Protein AF-A0A9W6TWV2-F1 (afdb_monomer_lite)

Structure (mmCIF, N/CA/C/O backbone):
data_AF-A0A9W6TWV2-F1
#
_entry.id   AF-A0A9W6TWV2-F1
#
loop_
_atom_site.group_PDB
_atom_site.id
_atom_site.type_symbol
_atom_site.label_atom_id
_atom_site.label_alt_id
_atom_site.label_comp_id
_atom_site.label_asym_id
_atom_site.label_entity_id
_atom_site.label_seq_id
_atom_site.pdbx_PDB_ins_code
_atom_site.Cartn_x
_atom_site.Cartn_y
_atom_site.Cartn_z
_atom_site.occupancy
_atom_site.B_iso_or_equiv
_atom_site.auth_seq_id
_atom_site.auth_comp_id
_atom_site.auth_asym_id
_atom_site.auth_atom_id
_atom_site.pdbx_PDB_model_num
ATOM 1 N N . MET A 1 1 ? 22.776 -13.603 -24.612 1.00 57.47 1 MET A N 1
ATOM 2 C CA . MET A 1 1 ? 21.854 -12.515 -24.219 1.00 57.47 1 MET A CA 1
ATOM 3 C C . MET A 1 1 ? 21.877 -12.420 -22.707 1.00 57.47 1 MET A C 1
ATOM 5 O O . MET A 1 1 ? 21.793 -13.456 -22.062 1.00 57.47 1 MET A O 1
ATOM 9 N N . ASP A 1 2 ? 22.076 -11.224 -22.159 1.00 77.44 2 ASP A N 1
ATOM 10 C CA . ASP A 1 2 ? 22.172 -11.009 -20.713 1.00 77.44 2 ASP A CA 1
ATOM 11 C C . ASP A 1 2 ? 20.774 -11.064 -20.074 1.00 77.44 2 ASP A C 1
ATOM 13 O O . ASP A 1 2 ? 19.921 -10.222 -20.358 1.00 77.44 2 ASP A O 1
ATOM 17 N N . LEU A 1 3 ? 20.541 -12.069 -19.223 1.00 72.69 3 LEU A N 1
ATOM 18 C CA . LEU A 1 3 ? 19.265 -12.299 -18.534 1.00 72.69 3 LEU A CA 1
ATOM 19 C C . LEU A 1 3 ? 18.828 -11.084 -17.693 1.00 72.69 3 LEU A C 1
ATOM 21 O O . LEU A 1 3 ? 17.637 -10.847 -17.508 1.00 72.69 3 LEU A O 1
ATOM 25 N N . ARG A 1 4 ? 19.780 -10.279 -17.201 1.00 73.25 4 ARG A N 1
ATOM 26 C CA . ARG A 1 4 ? 19.482 -9.070 -16.413 1.00 73.25 4 ARG A CA 1
ATOM 27 C C . ARG A 1 4 ? 18.930 -7.940 -17.280 1.00 73.25 4 ARG A C 1
ATOM 29 O O . ARG A 1 4 ? 18.069 -7.176 -16.841 1.00 73.25 4 ARG A O 1
ATOM 36 N N . LEU A 1 5 ? 19.387 -7.851 -18.527 1.00 75.19 5 LEU A N 1
ATOM 37 C CA . LEU A 1 5 ? 18.917 -6.850 -19.482 1.00 75.19 5 LEU A CA 1
ATOM 38 C C . LEU A 1 5 ? 17.483 -7.152 -19.941 1.00 75.19 5 LEU A C 1
ATOM 40 O O . LEU A 1 5 ? 16.673 -6.242 -20.103 1.00 75.19 5 LEU A O 1
ATOM 44 N N . THR A 1 6 ? 17.137 -8.433 -20.089 1.00 81.19 6 THR A N 1
ATOM 45 C CA . THR A 1 6 ? 15.768 -8.839 -20.434 1.00 81.19 6 THR A CA 1
ATOM 46 C C . THR A 1 6 ? 14.786 -8.571 -19.295 1.00 81.19 6 THR A C 1
ATOM 48 O O . THR A 1 6 ? 13.711 -8.031 -19.550 1.00 81.19 6 THR A O 1
ATOM 51 N N . SER A 1 7 ? 15.167 -8.844 -18.040 1.00 84.31 7 SER A N 1
ATOM 52 C CA . SER A 1 7 ? 14.299 -8.596 -16.877 1.00 84.31 7 SER A CA 1
ATOM 53 C C . SER A 1 7 ? 14.009 -7.108 -16.665 1.00 84.31 7 SER A C 1
ATOM 55 O O . SER A 1 7 ? 12.873 -6.730 -16.381 1.00 84.31 7 SER A O 1
ATOM 57 N N . THR A 1 8 ? 15.008 -6.239 -16.856 1.00 87.69 8 THR A N 1
ATOM 58 C CA . THR A 1 8 ? 14.813 -4.784 -16.728 1.00 87.69 8 THR A CA 1
ATOM 59 C C . THR A 1 8 ? 13.920 -4.228 -17.837 1.00 87.69 8 THR A C 1
ATOM 61 O O . THR A 1 8 ? 13.032 -3.422 -17.557 1.00 87.69 8 THR A O 1
ATOM 64 N N . LEU A 1 9 ? 14.069 -4.699 -19.079 1.00 92.75 9 LEU A N 1
ATOM 65 C CA . LEU A 1 9 ? 13.193 -4.296 -20.182 1.00 92.75 9 LEU A CA 1
ATOM 66 C C . LEU A 1 9 ? 11.741 -4.749 -19.964 1.00 92.75 9 LEU A C 1
ATOM 68 O O . LEU A 1 9 ? 10.810 -3.982 -20.216 1.00 92.75 9 LEU A O 1
ATOM 72 N N . GLN A 1 10 ? 11.538 -5.965 -19.449 1.00 94.62 10 GLN A N 1
ATOM 73 C CA . GLN A 1 10 ? 10.208 -6.459 -19.089 1.00 94.62 10 GLN A CA 1
ATOM 74 C C . GLN A 1 10 ? 9.576 -5.617 -17.972 1.00 94.62 10 GLN A C 1
ATOM 76 O O . GLN A 1 10 ? 8.407 -5.249 -18.084 1.00 94.62 10 GLN A O 1
ATOM 81 N N . ALA A 1 11 ? 10.342 -5.226 -16.948 1.00 96.50 11 ALA A N 1
ATOM 82 C CA . ALA A 1 11 ? 9.845 -4.343 -15.892 1.00 96.50 11 ALA A CA 1
ATOM 83 C C . ALA A 1 11 ? 9.371 -2.986 -16.445 1.00 96.50 11 ALA A C 1
ATOM 85 O O . ALA A 1 11 ? 8.309 -2.487 -16.064 1.00 96.50 11 ALA A O 1
ATOM 86 N N . VAL A 1 12 ? 10.118 -2.406 -17.393 1.00 96.88 12 VAL A N 1
ATOM 87 C CA . VAL A 1 12 ? 9.727 -1.167 -18.087 1.00 96.88 12 VAL A CA 1
ATOM 88 C C . VAL A 1 12 ? 8.439 -1.362 -18.889 1.00 96.88 12 VAL A C 1
ATOM 90 O O . VAL A 1 12 ? 7.547 -0.514 -18.815 1.00 96.88 12 VAL A O 1
ATOM 93 N N . TYR A 1 13 ? 8.313 -2.474 -19.619 1.00 97.50 13 TYR A N 1
ATOM 94 C CA . TYR A 1 13 ? 7.101 -2.810 -20.368 1.00 97.50 13 TYR A CA 1
ATOM 95 C C . TYR A 1 13 ? 5.869 -2.879 -19.455 1.00 97.50 13 TYR A C 1
ATOM 97 O O . TYR A 1 13 ? 4.901 -2.151 -19.687 1.00 97.50 13 TYR A O 1
ATOM 105 N N . PHE A 1 14 ? 5.928 -3.682 -18.389 1.00 98.44 14 PHE A N 1
ATOM 106 C CA . PHE A 1 14 ? 4.821 -3.824 -17.442 1.00 98.44 14 PHE A CA 1
ATOM 107 C C . PHE A 1 14 ? 4.468 -2.489 -16.783 1.00 98.44 14 PHE A C 1
ATOM 109 O O . PHE A 1 14 ? 3.303 -2.110 -16.735 1.00 98.44 14 PHE A O 1
ATOM 116 N N . SER A 1 15 ? 5.465 -1.702 -16.369 1.00 98.25 15 SER A N 1
ATOM 117 C CA . SER A 1 15 ? 5.211 -0.394 -15.760 1.00 98.25 15 SER A CA 1
ATOM 118 C C . SER A 1 15 ? 4.555 0.599 -16.727 1.00 98.25 15 SER A C 1
ATOM 120 O O . SER A 1 15 ? 3.710 1.397 -16.319 1.00 98.25 15 SER A O 1
ATOM 122 N N . ASN A 1 16 ? 4.921 0.577 -18.011 1.00 98.38 16 ASN A N 1
ATOM 123 C CA . ASN A 1 16 ? 4.285 1.431 -19.016 1.00 98.38 16 ASN A CA 1
ATOM 124 C C . ASN A 1 16 ? 2.849 0.988 -19.310 1.00 98.38 16 ASN A C 1
ATOM 126 O O . ASN A 1 16 ? 1.970 1.842 -19.421 1.00 98.38 16 ASN A O 1
ATOM 130 N N . ARG A 1 17 ? 2.594 -0.324 -19.375 1.00 98.56 17 ARG A N 1
ATOM 131 C CA . ARG A 1 17 ? 1.237 -0.859 -19.526 1.00 98.56 17 ARG A CA 1
ATOM 132 C C . ARG A 1 17 ? 0.358 -0.503 -18.323 1.00 98.56 17 ARG A C 1
ATOM 134 O O . ARG A 1 17 ? -0.741 0.007 -18.531 1.00 98.56 17 ARG A O 1
ATOM 141 N N . ALA A 1 18 ? 0.882 -0.611 -17.101 1.00 98.62 18 ALA A N 1
ATOM 142 C CA . ALA A 1 18 ? 0.212 -0.152 -15.884 1.00 98.62 18 ALA A CA 1
ATOM 143 C C . ALA A 1 18 ? -0.191 1.330 -15.948 1.00 98.62 18 ALA A C 1
ATOM 145 O O . ALA A 1 18 ? -1.321 1.694 -15.632 1.00 98.62 18 ALA A O 1
ATOM 146 N N . ALA A 1 19 ? 0.699 2.198 -16.442 1.00 98.56 19 ALA A N 1
ATOM 147 C CA . ALA A 1 19 ? 0.384 3.616 -16.618 1.00 98.56 19 ALA A CA 1
ATOM 148 C C . ALA A 1 19 ? -0.802 3.839 -17.573 1.00 98.56 19 ALA A C 1
ATOM 150 O O . ALA A 1 19 ? -1.649 4.698 -17.325 1.00 98.56 19 ALA A O 1
ATOM 151 N N . CYS A 1 20 ? -0.885 3.065 -18.658 1.00 98.56 20 CYS A N 1
ATOM 152 C CA . CYS A 1 20 ? -2.031 3.097 -19.565 1.00 98.56 20 CYS A CA 1
ATOM 153 C C . CYS A 1 20 ? -3.306 2.585 -18.881 1.00 98.56 20 CYS A C 1
ATOM 155 O O . CYS A 1 20 ? -4.352 3.216 -19.012 1.00 98.56 20 CYS A O 1
ATOM 157 N N . LEU A 1 21 ? -3.221 1.491 -18.121 1.00 98.69 21 LEU A N 1
ATOM 158 C CA . LEU A 1 21 ? -4.350 0.913 -17.385 1.00 98.69 21 LEU A CA 1
ATOM 159 C C . LEU A 1 21 ? -4.925 1.891 -16.349 1.00 98.69 21 LEU A C 1
ATOM 161 O O . LEU A 1 21 ? -6.143 2.065 -16.304 1.00 98.69 21 LEU A O 1
ATOM 165 N N . LEU A 1 22 ? -4.075 2.622 -15.616 1.00 97.88 22 LEU A N 1
ATOM 166 C CA . LEU A 1 22 ? -4.507 3.695 -14.709 1.00 97.88 22 LEU A CA 1
ATOM 167 C C . LEU A 1 22 ? -5.310 4.779 -15.420 1.00 97.88 22 LEU A C 1
ATOM 169 O O . LEU A 1 22 ? -6.329 5.235 -14.902 1.00 97.88 22 LEU A O 1
ATOM 173 N N . ARG A 1 23 ? -4.868 5.192 -16.614 1.00 97.62 23 ARG A N 1
ATOM 174 C CA . ARG A 1 23 ? -5.584 6.196 -17.416 1.00 97.62 23 ARG A CA 1
ATOM 175 C C . ARG A 1 23 ? -6.912 5.679 -17.964 1.00 97.62 23 ARG A C 1
ATOM 177 O O . ARG A 1 23 ? -7.802 6.484 -18.211 1.00 97.62 23 ARG A O 1
ATOM 184 N N . LEU A 1 24 ? -7.040 4.366 -18.143 1.00 98.19 24 LEU A N 1
ATOM 185 C CA . LEU A 1 24 ? -8.270 3.697 -18.569 1.00 98.19 24 LEU A CA 1
ATOM 186 C C . LEU A 1 24 ? -9.206 3.349 -17.397 1.00 98.19 24 LEU A C 1
ATOM 188 O O . LEU A 1 24 ? -10.262 2.772 -17.630 1.00 98.19 24 LEU A O 1
ATOM 192 N N . GLY A 1 25 ? -8.828 3.654 -16.149 1.00 97.38 25 GLY A N 1
ATOM 193 C CA . GLY A 1 25 ? -9.604 3.292 -14.956 1.00 97.38 25 GLY A CA 1
ATOM 194 C C . GLY A 1 25 ? -9.547 1.804 -14.589 1.00 97.38 25 GLY A C 1
ATOM 195 O O . GLY A 1 25 ? -10.263 1.364 -13.695 1.00 97.38 25 GLY A O 1
ATOM 196 N N . ARG A 1 26 ? -8.683 1.020 -15.245 1.00 98.50 26 ARG A N 1
ATOM 197 C CA . ARG A 1 26 ? -8.467 -0.412 -14.977 1.00 98.50 26 ARG A CA 1
ATOM 198 C C . ARG A 1 26 ? -7.454 -0.573 -13.843 1.00 98.50 26 ARG A C 1
ATOM 200 O O . ARG A 1 26 ? -6.331 -1.032 -14.043 1.00 98.50 26 ARG A O 1
ATOM 207 N N . THR A 1 27 ? -7.831 -0.089 -12.663 1.00 98.38 27 THR A N 1
ATOM 208 C CA . THR A 1 27 ? -6.912 0.117 -11.536 1.00 98.38 27 THR A CA 1
ATOM 209 C C . THR A 1 27 ? -6.352 -1.189 -10.970 1.00 98.38 27 THR A C 1
ATOM 211 O O . THR A 1 27 ? -5.156 -1.252 -10.703 1.00 98.38 27 THR A O 1
ATOM 214 N N . GLU A 1 28 ? -7.167 -2.238 -10.834 1.00 98.56 28 GLU A N 1
ATOM 215 C CA . GLU A 1 28 ? -6.711 -3.547 -10.332 1.00 98.56 28 GLU A CA 1
ATOM 216 C C . GLU A 1 28 ? -5.638 -4.157 -11.240 1.00 98.56 28 GLU A C 1
ATOM 218 O O . GLU A 1 28 ? -4.547 -4.485 -10.785 1.00 98.56 28 GLU A O 1
ATOM 223 N N . GLU A 1 29 ? -5.877 -4.173 -12.551 1.00 98.62 29 GLU A N 1
ATOM 224 C CA . GLU A 1 29 ? -4.900 -4.678 -13.522 1.00 98.62 29 GLU A CA 1
ATOM 225 C C . GLU A 1 29 ? -3.611 -3.843 -13.544 1.00 98.62 29 GLU A C 1
ATOM 227 O O . GLU A 1 29 ? -2.524 -4.361 -13.802 1.00 98.62 29 GLU A O 1
ATOM 232 N N . SER A 1 30 ? -3.700 -2.542 -13.245 1.00 98.69 30 SER A N 1
ATOM 233 C CA . SER A 1 30 ? -2.503 -1.718 -13.065 1.00 98.69 30 SER A CA 1
ATOM 234 C C . SER A 1 30 ? -1.677 -2.154 -11.854 1.00 98.69 30 SER A C 1
ATOM 236 O O . SER A 1 30 ? -0.447 -2.070 -11.908 1.00 98.69 30 SER A O 1
ATOM 238 N N . VAL A 1 31 ? -2.314 -2.572 -10.755 1.00 98.81 31 VAL A N 1
ATOM 239 C CA . VAL A 1 31 ? -1.601 -3.098 -9.580 1.00 98.81 31 VAL A CA 1
ATOM 240 C C . VAL A 1 31 ? -0.883 -4.391 -9.945 1.00 98.81 31 VAL A C 1
ATOM 242 O O . VAL A 1 31 ? 0.290 -4.544 -9.592 1.00 98.81 31 VAL A O 1
ATOM 245 N N . ASP A 1 32 ? -1.537 -5.277 -10.695 1.00 98.69 32 ASP A N 1
ATOM 246 C CA . ASP A 1 32 ? -0.943 -6.536 -11.150 1.00 98.69 32 ASP A CA 1
ATOM 247 C C . ASP A 1 32 ? 0.295 -6.282 -12.017 1.00 98.69 32 ASP A C 1
ATOM 249 O O . ASP A 1 32 ? 1.373 -6.815 -11.745 1.00 98.69 32 ASP A O 1
ATOM 253 N N . ASP A 1 33 ? 0.186 -5.392 -13.005 1.00 98.62 33 ASP A N 1
ATOM 254 C CA . ASP A 1 33 ? 1.307 -5.029 -13.873 1.00 98.62 33 ASP A CA 1
ATOM 255 C C . ASP A 1 33 ? 2.446 -4.351 -13.112 1.00 98.62 33 ASP A C 1
ATOM 257 O O . ASP A 1 33 ? 3.620 -4.669 -13.323 1.00 98.62 33 ASP A O 1
ATOM 261 N N . CYS A 1 34 ? 2.138 -3.429 -12.198 1.00 98.69 34 CYS A N 1
ATOM 262 C CA . CYS A 1 34 ? 3.186 -2.839 -11.376 1.00 98.69 34 CYS A CA 1
ATOM 263 C C . CYS A 1 34 ? 3.843 -3.885 -10.474 1.00 98.69 34 CYS A C 1
ATOM 265 O O . CYS A 1 34 ? 5.053 -3.829 -10.275 1.00 98.69 34 CYS A O 1
ATOM 267 N N . THR A 1 35 ? 3.087 -4.859 -9.970 1.00 98.69 35 THR A N 1
ATOM 268 C CA . THR A 1 35 ? 3.630 -5.951 -9.157 1.00 98.69 35 THR A CA 1
ATOM 269 C C . THR A 1 35 ? 4.582 -6.815 -9.970 1.00 98.69 35 THR A C 1
ATOM 271 O O . THR A 1 35 ? 5.696 -7.050 -9.512 1.00 98.69 35 THR A O 1
ATOM 274 N N . GLN A 1 36 ? 4.230 -7.175 -11.208 1.00 98.12 36 GLN A N 1
ATOM 275 C CA . GLN A 1 36 ? 5.152 -7.863 -12.121 1.00 98.12 36 GLN A CA 1
ATOM 276 C C . GLN A 1 36 ? 6.427 -7.042 -12.364 1.00 98.12 36 GLN A C 1
ATOM 278 O O . GLN A 1 36 ? 7.539 -7.570 -12.293 1.00 98.12 36 GLN A O 1
ATOM 283 N N . ALA A 1 37 ? 6.293 -5.731 -12.590 1.00 98.06 37 ALA A N 1
ATOM 284 C CA . ALA A 1 37 ? 7.440 -4.847 -12.777 1.00 98.06 37 ALA A CA 1
ATOM 285 C C . ALA A 1 37 ? 8.353 -4.781 -11.538 1.00 98.06 37 ALA A C 1
ATOM 287 O O . ALA A 1 37 ? 9.575 -4.807 -11.682 1.00 98.06 37 ALA A O 1
ATOM 288 N N . VAL A 1 38 ? 7.776 -4.728 -10.334 1.00 97.62 38 VAL A N 1
ATOM 289 C CA . VAL A 1 38 ? 8.513 -4.709 -9.060 1.00 97.62 38 VAL A CA 1
ATOM 290 C C . VAL A 1 38 ? 9.164 -6.065 -8.773 1.00 97.62 38 VAL A C 1
ATOM 292 O O . VAL A 1 38 ? 10.300 -6.098 -8.314 1.00 97.62 38 VAL A O 1
ATOM 295 N N . THR A 1 39 ? 8.518 -7.188 -9.096 1.00 97.06 39 THR A N 1
ATOM 296 C CA . THR A 1 39 ? 9.128 -8.525 -8.975 1.00 97.06 39 THR A CA 1
ATOM 297 C C . THR A 1 39 ? 10.361 -8.664 -9.868 1.00 97.06 39 THR A C 1
ATOM 299 O O . THR A 1 39 ? 11.368 -9.232 -9.449 1.00 97.06 39 THR A O 1
ATOM 302 N N . LEU A 1 40 ? 10.306 -8.120 -11.086 1.00 96.31 40 LEU A N 1
ATOM 303 C CA . LEU A 1 40 ? 11.427 -8.138 -12.028 1.00 96.31 40 LEU A CA 1
ATOM 304 C C . LEU A 1 40 ? 12.532 -7.139 -11.660 1.00 96.31 40 LEU A C 1
ATOM 306 O O . LEU A 1 40 ? 13.709 -7.405 -11.898 1.00 96.31 40 LEU A O 1
ATOM 310 N N . SER A 1 41 ? 12.159 -5.985 -11.102 1.00 95.69 41 SER A N 1
ATOM 311 C CA . SER A 1 41 ? 13.082 -4.931 -10.687 1.00 95.69 41 SER A CA 1
ATOM 312 C C . SER A 1 41 ? 12.577 -4.234 -9.415 1.00 95.69 41 SER A C 1
ATOM 314 O O . SER A 1 41 ? 11.901 -3.204 -9.509 1.00 95.69 41 SER A O 1
ATOM 316 N N . PRO A 1 42 ? 12.956 -4.726 -8.219 1.00 95.75 42 PRO A N 1
ATOM 317 C CA . PRO A 1 42 ? 12.443 -4.219 -6.940 1.00 95.75 42 PRO A CA 1
ATOM 318 C C . PRO A 1 42 ? 12.745 -2.744 -6.673 1.00 95.75 42 PRO A C 1
ATOM 320 O O . PRO A 1 42 ? 12.022 -2.080 -5.940 1.00 95.75 42 PRO A O 1
ATOM 323 N N . THR A 1 43 ? 13.802 -2.212 -7.288 1.00 96.00 43 THR A N 1
ATOM 324 C CA . THR A 1 43 ? 14.218 -0.812 -7.155 1.00 96.00 43 THR A CA 1
ATOM 325 C C . THR A 1 43 ? 13.633 0.099 -8.236 1.00 96.00 43 THR A C 1
ATOM 327 O O . THR A 1 43 ? 14.041 1.255 -8.369 1.00 96.00 43 THR A O 1
ATOM 330 N N . TYR A 1 44 ? 12.685 -0.389 -9.048 1.00 96.81 44 TYR A N 1
ATOM 331 C CA . TYR A 1 44 ? 12.130 0.407 -10.135 1.00 96.81 44 TYR A CA 1
ATOM 332 C C . TYR A 1 44 ? 11.109 1.431 -9.627 1.00 96.81 44 TYR A C 1
ATOM 334 O O . TYR A 1 44 ? 9.902 1.192 -9.601 1.00 96.81 44 TYR A O 1
ATOM 342 N N . VAL A 1 45 ? 11.614 2.618 -9.286 1.00 98.06 45 VAL A N 1
ATOM 343 C CA . VAL A 1 45 ? 10.857 3.723 -8.671 1.00 98.06 45 VAL A CA 1
ATOM 344 C C . VAL A 1 45 ? 9.547 4.040 -9.401 1.00 98.06 45 VAL A C 1
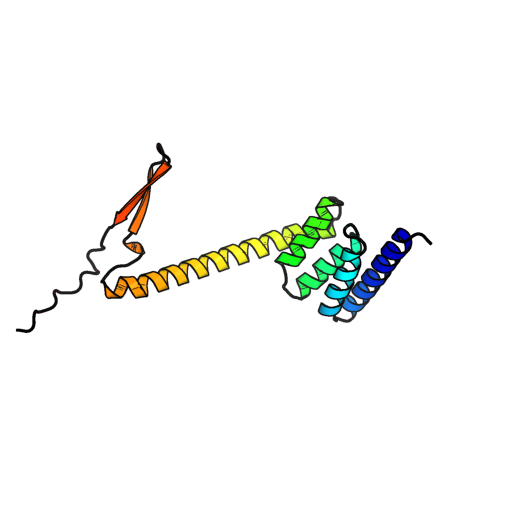ATOM 346 O O . VAL A 1 45 ? 8.520 4.239 -8.760 1.00 98.06 45 VAL A O 1
ATOM 349 N N . LYS A 1 46 ? 9.532 4.045 -10.743 1.00 97.94 46 LYS A N 1
ATOM 350 C CA . LYS A 1 46 ? 8.305 4.341 -11.510 1.00 97.94 46 LYS A CA 1
ATOM 351 C C . LYS A 1 46 ? 7.211 3.290 -11.312 1.00 97.94 46 LYS A C 1
ATOM 353 O O . LYS A 1 46 ? 6.042 3.655 -11.302 1.00 97.94 46 LYS A O 1
ATOM 358 N N . ALA A 1 47 ? 7.569 2.012 -11.182 1.00 98.31 47 ALA A N 1
ATOM 359 C CA . ALA A 1 47 ? 6.599 0.952 -10.925 1.00 98.31 47 ALA A CA 1
ATOM 360 C C . ALA A 1 47 ? 6.042 1.041 -9.502 1.00 98.31 47 ALA A C 1
ATOM 362 O O . ALA A 1 47 ? 4.829 0.973 -9.341 1.00 98.31 47 ALA A O 1
ATOM 363 N N . LEU A 1 48 ? 6.901 1.286 -8.506 1.00 98.75 48 LEU A N 1
ATOM 364 C CA . LEU A 1 48 ? 6.480 1.484 -7.114 1.00 98.75 48 LEU A CA 1
ATOM 365 C C . LEU A 1 48 ? 5.527 2.680 -6.971 1.00 98.75 48 LEU A C 1
ATOM 367 O O . LEU A 1 48 ? 4.448 2.536 -6.412 1.00 98.75 48 LEU A O 1
ATOM 371 N N . LEU A 1 49 ? 5.866 3.837 -7.553 1.00 98.62 49 LEU A N 1
ATOM 372 C CA . LEU A 1 49 ? 5.001 5.025 -7.514 1.00 98.62 49 LEU A CA 1
ATOM 373 C C . LEU A 1 49 ? 3.636 4.785 -8.170 1.00 98.62 49 LEU A C 1
ATOM 375 O O . LEU A 1 49 ? 2.612 5.208 -7.643 1.00 98.62 49 LEU A O 1
ATOM 379 N N . ARG A 1 50 ? 3.612 4.112 -9.327 1.00 98.50 50 ARG A N 1
ATOM 380 C CA . ARG A 1 50 ? 2.359 3.788 -10.027 1.00 98.50 50 ARG A CA 1
ATOM 381 C C . ARG A 1 50 ? 1.525 2.780 -9.246 1.00 98.50 50 ARG A C 1
ATOM 383 O O . ARG A 1 50 ? 0.304 2.906 -9.229 1.00 98.50 50 ARG A O 1
ATOM 390 N N . ARG A 1 51 ? 2.165 1.805 -8.592 1.00 98.75 51 ARG A N 1
ATOM 391 C CA . ARG A 1 51 ? 1.468 0.847 -7.733 1.00 98.75 51 ARG A CA 1
ATOM 392 C C . ARG A 1 51 ? 0.864 1.537 -6.521 1.00 98.75 51 ARG A C 1
ATOM 394 O O . ARG A 1 51 ? -0.311 1.316 -6.267 1.00 98.75 51 ARG A O 1
ATOM 401 N N . ALA A 1 52 ? 1.606 2.432 -5.868 1.00 98.69 52 ALA A N 1
ATOM 402 C CA . ALA A 1 52 ? 1.088 3.249 -4.778 1.00 98.69 52 ALA A CA 1
ATOM 403 C C . ALA A 1 52 ? -0.143 4.059 -5.221 1.00 98.69 52 ALA A C 1
ATOM 405 O O . ALA A 1 52 ? -1.194 3.952 -4.599 1.00 98.69 52 ALA A O 1
ATOM 406 N N . GLU A 1 53 ? -0.071 4.773 -6.353 1.00 98.44 53 GLU A N 1
ATOM 407 C CA . GLU A 1 53 ? -1.220 5.518 -6.899 1.00 98.44 53 GLU A CA 1
ATOM 408 C C . GLU A 1 53 ? -2.429 4.605 -7.184 1.00 98.44 53 GLU A C 1
ATOM 410 O O . GLU A 1 53 ? -3.577 4.966 -6.913 1.00 98.44 53 GLU A O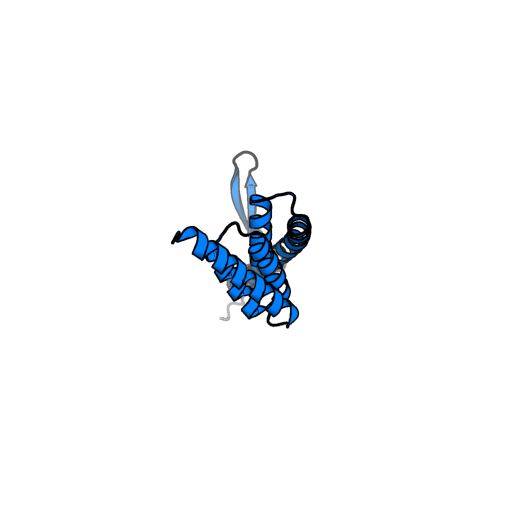 1
ATOM 415 N N . ALA A 1 54 ? -2.188 3.417 -7.740 1.00 98.62 54 ALA A N 1
ATOM 416 C CA . ALA A 1 54 ? -3.239 2.452 -8.038 1.00 98.62 54 ALA A CA 1
ATOM 417 C C . ALA A 1 54 ? -3.887 1.896 -6.759 1.00 98.62 54 ALA A C 1
ATOM 419 O O . ALA A 1 54 ? -5.110 1.836 -6.662 1.00 98.62 54 ALA A O 1
ATOM 420 N N . LEU A 1 55 ? -3.079 1.536 -5.762 1.00 98.75 55 LEU A N 1
ATOM 421 C CA . LEU A 1 55 ? -3.530 1.023 -4.469 1.00 98.75 55 LEU A CA 1
ATOM 422 C C . LEU A 1 55 ? -4.334 2.068 -3.694 1.00 98.75 55 LEU A C 1
ATOM 424 O O . LEU A 1 55 ? -5.362 1.739 -3.108 1.00 98.75 55 LEU A O 1
ATOM 428 N N . GLU A 1 56 ? -3.936 3.337 -3.767 1.00 98.00 56 GLU A N 1
ATOM 429 C CA . GLU A 1 56 ? -4.714 4.442 -3.214 1.00 98.00 56 GLU A CA 1
ATOM 430 C C . GLU A 1 56 ? -6.114 4.550 -3.820 1.00 98.00 56 GLU A C 1
ATOM 432 O O . GLU A 1 56 ? -7.091 4.721 -3.094 1.00 98.00 56 GLU A O 1
ATOM 437 N N . LYS A 1 57 ? -6.237 4.405 -5.146 1.00 97.94 57 LYS A N 1
ATOM 438 C CA . LYS A 1 57 ? -7.543 4.397 -5.830 1.00 97.94 57 LYS A CA 1
ATOM 439 C C . LYS A 1 57 ? -8.418 3.203 -5.433 1.00 97.94 57 LYS A C 1
ATOM 441 O O . LYS A 1 57 ? -9.629 3.270 -5.617 1.00 97.94 57 LYS A O 1
ATOM 446 N N . LEU A 1 58 ? -7.819 2.136 -4.903 1.00 98.19 58 LEU A N 1
ATOM 447 C CA . LEU A 1 58 ? -8.505 0.952 -4.374 1.00 98.19 58 LEU A CA 1
ATOM 448 C C . LEU A 1 58 ? -8.697 0.997 -2.847 1.00 98.19 58 LEU A C 1
ATOM 450 O O . LEU A 1 58 ? -9.109 -0.003 -2.268 1.00 98.19 58 LEU A O 1
ATOM 454 N N . ASP A 1 59 ? -8.379 2.120 -2.193 1.00 97.44 59 ASP A N 1
ATOM 455 C CA . ASP A 1 59 ? -8.407 2.297 -0.730 1.00 97.44 59 ASP A CA 1
ATOM 456 C C . ASP A 1 59 ? -7.506 1.316 0.056 1.00 97.44 59 ASP A C 1
ATOM 458 O O . ASP A 1 59 ? -7.664 1.126 1.262 1.00 97.44 59 ASP A O 1
ATOM 462 N N . LYS A 1 60 ? -6.502 0.725 -0.606 1.00 98.19 60 LYS A N 1
ATOM 463 C CA . LYS A 1 60 ? -5.479 -0.146 -0.002 1.00 98.19 60 LYS A CA 1
ATOM 464 C C . LYS A 1 60 ? -4.309 0.685 0.530 1.00 98.19 60 LYS A C 1
ATOM 466 O O . LYS A 1 60 ? -3.187 0.628 0.022 1.00 98.19 60 LYS A O 1
ATOM 471 N N . LEU A 1 61 ? -4.597 1.528 1.519 1.00 97.81 61 LEU A N 1
ATOM 472 C CA . LEU A 1 61 ? -3.697 2.602 1.948 1.00 97.81 61 LEU A CA 1
ATOM 473 C C . LEU A 1 61 ? -2.415 2.099 2.621 1.00 97.81 61 LEU A C 1
ATOM 475 O O . LEU A 1 61 ? -1.363 2.707 2.447 1.00 97.81 61 LEU A O 1
ATOM 479 N N . GLU A 1 62 ? -2.472 0.992 3.358 1.00 97.56 62 GLU A N 1
ATOM 480 C CA . GLU A 1 62 ? -1.308 0.395 4.018 1.00 97.56 62 GLU A CA 1
ATOM 481 C C . GLU A 1 62 ? -0.293 -0.137 2.998 1.00 97.56 62 GLU A C 1
ATOM 483 O O . GLU A 1 62 ? 0.910 0.092 3.133 1.00 97.56 62 GLU A O 1
ATOM 488 N N . GLU A 1 63 ? -0.778 -0.808 1.951 1.00 98.25 63 GLU A N 1
ATOM 489 C CA . GLU A 1 63 ? 0.060 -1.310 0.857 1.00 98.25 63 GLU A CA 1
ATOM 490 C C . GLU A 1 63 ? 0.663 -0.144 0.055 1.00 98.25 63 GLU A C 1
ATOM 492 O O . GLU A 1 63 ? 1.850 -0.159 -0.269 1.00 98.25 63 GLU A O 1
ATOM 497 N N . ALA A 1 64 ? -0.126 0.906 -0.210 1.00 98.62 64 ALA A N 1
ATOM 498 C CA . ALA A 1 64 ? 0.357 2.109 -0.887 1.00 98.62 64 ALA A CA 1
ATOM 499 C C . ALA A 1 64 ? 1.441 2.841 -0.076 1.00 98.62 64 ALA A C 1
ATOM 501 O O . ALA A 1 64 ? 2.440 3.297 -0.637 1.00 98.62 64 ALA A O 1
ATOM 502 N N . LEU A 1 65 ? 1.269 2.933 1.247 1.00 98.50 65 LEU A N 1
ATOM 503 C CA . LEU A 1 65 ? 2.250 3.538 2.146 1.00 98.50 65 LEU A CA 1
ATOM 504 C C . LEU A 1 65 ? 3.580 2.771 2.113 1.00 98.50 65 LEU A C 1
ATOM 506 O O . LEU A 1 65 ? 4.635 3.395 2.006 1.00 98.50 65 LEU A O 1
ATOM 510 N N . ALA A 1 66 ? 3.529 1.435 2.102 1.00 98.38 66 ALA A N 1
ATOM 511 C CA . ALA A 1 66 ? 4.719 0.592 1.995 1.00 98.38 66 ALA A CA 1
ATOM 512 C C . ALA A 1 66 ? 5.484 0.803 0.673 1.00 98.38 66 ALA A C 1
ATOM 514 O O . ALA A 1 66 ? 6.718 0.771 0.657 1.00 98.38 66 ALA A O 1
ATOM 515 N N . ASP A 1 67 ? 4.777 1.055 -0.431 1.00 98.69 67 ASP A N 1
ATOM 516 C CA . ASP A 1 67 ? 5.405 1.388 -1.712 1.00 98.69 67 ASP A CA 1
ATOM 517 C C . ASP A 1 67 ? 6.064 2.770 -1.697 1.00 98.69 67 ASP A C 1
ATOM 519 O O . ASP A 1 67 ? 7.177 2.923 -2.210 1.00 98.69 67 ASP A O 1
ATOM 523 N N . TYR A 1 68 ? 5.437 3.773 -1.075 1.00 98.69 68 TYR A N 1
ATOM 524 C CA . TYR A 1 68 ? 6.080 5.074 -0.889 1.00 98.69 68 TYR A CA 1
ATOM 525 C C . TYR A 1 68 ? 7.322 4.977 0.003 1.00 98.69 68 TYR A C 1
ATOM 527 O O . TYR A 1 68 ? 8.357 5.543 -0.349 1.00 98.69 68 TYR A O 1
ATOM 535 N N . ASP A 1 69 ? 7.269 4.199 1.084 1.00 98.50 69 ASP A N 1
ATOM 536 C CA . ASP A 1 69 ? 8.434 3.903 1.924 1.00 98.50 69 ASP A CA 1
ATOM 537 C C . ASP A 1 69 ? 9.563 3.246 1.129 1.00 98.50 69 ASP A C 1
ATOM 539 O O . ASP A 1 69 ? 10.735 3.601 1.281 1.00 98.50 69 ASP A O 1
ATOM 543 N N . ALA A 1 70 ? 9.231 2.282 0.266 1.00 98.50 70 ALA A N 1
ATOM 544 C CA . ALA A 1 70 ? 10.208 1.633 -0.597 1.00 98.50 70 ALA A CA 1
ATOM 545 C C . ALA A 1 70 ? 10.873 2.640 -1.547 1.00 98.50 70 ALA A C 1
ATOM 547 O O . ALA A 1 70 ? 12.093 2.609 -1.705 1.00 98.50 70 ALA A O 1
ATOM 548 N N . VAL A 1 71 ? 10.105 3.569 -2.124 1.00 98.69 71 VAL A N 1
ATOM 549 C CA . VAL A 1 71 ? 10.656 4.646 -2.958 1.00 98.69 71 VAL A CA 1
ATOM 550 C C . VAL A 1 71 ? 11.578 5.556 -2.152 1.00 98.69 71 VAL A C 1
ATOM 552 O O . VAL A 1 71 ? 12.688 5.813 -2.604 1.00 98.69 71 VAL A O 1
ATOM 555 N N . LEU A 1 72 ? 11.173 5.998 -0.959 1.00 98.44 72 LEU A N 1
ATOM 556 C CA . LEU A 1 72 ? 11.975 6.902 -0.126 1.00 98.44 72 LEU A CA 1
ATOM 557 C C . LEU A 1 72 ? 13.266 6.255 0.396 1.00 98.44 72 LEU A C 1
ATOM 559 O O . LEU A 1 72 ? 14.262 6.950 0.592 1.00 98.44 72 LEU A O 1
ATOM 563 N N . LYS A 1 73 ? 13.283 4.927 0.573 1.00 98.31 73 LYS A N 1
ATOM 564 C CA . LYS A 1 73 ? 14.507 4.160 0.865 1.00 98.31 73 LYS A CA 1
ATOM 565 C C . LYS A 1 73 ? 15.484 4.132 -0.312 1.00 98.31 73 LYS A C 1
ATOM 567 O O . LYS A 1 73 ? 16.686 4.025 -0.086 1.00 98.31 73 LYS A O 1
ATOM 572 N N . ILE A 1 74 ? 14.981 4.182 -1.547 1.00 98.00 74 ILE A N 1
ATOM 573 C CA . ILE A 1 74 ? 15.800 4.194 -2.769 1.00 98.00 74 ILE A CA 1
ATOM 574 C C . ILE A 1 74 ? 16.288 5.613 -3.066 1.00 98.00 74 ILE A C 1
ATOM 576 O O . ILE A 1 74 ? 17.472 5.821 -3.316 1.00 98.00 74 ILE A O 1
ATOM 580 N N . ASP A 1 75 ? 15.369 6.575 -3.053 1.00 97.00 75 ASP A N 1
ATOM 581 C CA . ASP A 1 75 ? 15.635 7.986 -3.295 1.00 97.00 75 ASP A CA 1
ATOM 582 C C . ASP A 1 75 ? 14.693 8.853 -2.434 1.00 97.00 75 ASP A C 1
ATOM 584 O O . ASP A 1 75 ? 13.504 8.998 -2.750 1.00 97.00 75 ASP A O 1
ATOM 588 N N . PRO A 1 76 ? 15.211 9.474 -1.360 1.00 97.19 76 PRO A N 1
ATOM 589 C CA . PRO A 1 76 ? 14.411 10.289 -0.451 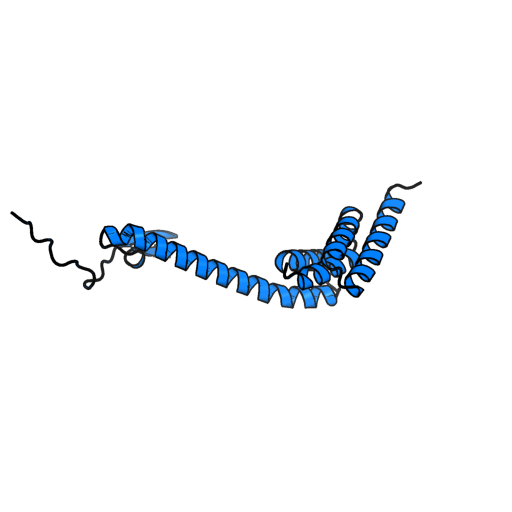1.00 97.19 76 PRO A CA 1
ATOM 590 C C . PRO A 1 76 ? 13.984 11.635 -1.059 1.00 97.19 76 PRO A C 1
ATOM 592 O O . PRO A 1 76 ? 13.197 12.359 -0.453 1.00 97.19 76 PRO A O 1
ATOM 595 N N . THR A 1 77 ? 14.487 12.003 -2.242 1.00 97.12 77 THR A N 1
ATOM 596 C CA . THR A 1 77 ? 14.184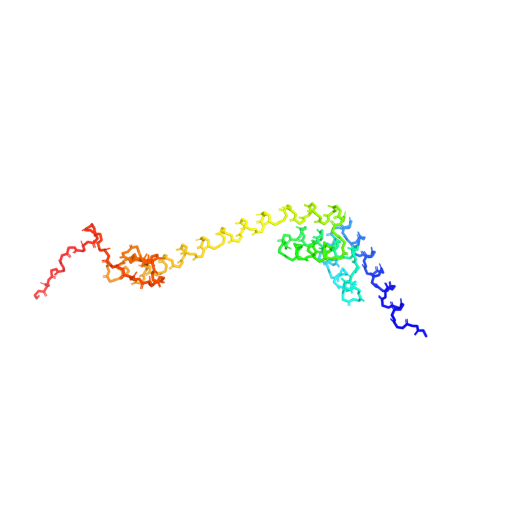 13.288 -2.894 1.00 97.12 77 THR A CA 1
ATOM 597 C C . THR A 1 77 ? 12.958 13.226 -3.806 1.00 97.12 77 THR A C 1
ATOM 599 O O . THR A 1 77 ? 12.491 14.254 -4.311 1.00 97.12 77 THR A O 1
ATOM 602 N N . VAL A 1 78 ? 12.385 12.033 -4.002 1.00 97.94 78 VAL A N 1
ATOM 603 C CA . VAL A 1 78 ? 11.206 11.828 -4.847 1.00 97.94 78 VAL A CA 1
ATOM 604 C C . VAL A 1 78 ? 9.982 12.485 -4.211 1.00 97.94 78 VAL A C 1
ATOM 606 O O . VAL A 1 78 ? 9.274 11.902 -3.392 1.00 97.94 78 VAL A O 1
ATOM 609 N N . ARG A 1 79 ? 9.681 13.711 -4.649 1.00 97.75 79 ARG A N 1
ATOM 610 C CA . ARG A 1 79 ? 8.585 14.539 -4.116 1.00 97.75 79 ARG A CA 1
ATOM 611 C C . ARG A 1 79 ? 7.225 13.835 -4.103 1.00 97.75 79 ARG A C 1
ATOM 613 O O . ARG A 1 79 ? 6.462 14.009 -3.156 1.00 97.75 79 ARG A O 1
ATOM 620 N N . ALA A 1 80 ? 6.915 13.049 -5.136 1.00 97.19 80 ALA A N 1
ATOM 621 C CA . ALA A 1 80 ? 5.665 12.287 -5.196 1.00 97.19 80 ALA A CA 1
ATOM 622 C C . ALA A 1 80 ? 5.557 11.277 -4.040 1.00 97.19 80 ALA A C 1
ATOM 624 O O . ALA A 1 80 ? 4.498 11.164 -3.434 1.00 97.19 80 ALA A O 1
ATOM 625 N N . ALA A 1 81 ? 6.662 10.615 -3.683 1.00 98.06 81 ALA A N 1
ATOM 626 C CA . ALA A 1 81 ? 6.688 9.679 -2.567 1.00 98.06 81 ALA A CA 1
ATOM 627 C C . ALA A 1 81 ? 6.647 10.387 -1.214 1.00 98.06 81 ALA A C 1
ATOM 629 O O . ALA A 1 81 ? 5.899 9.953 -0.351 1.00 98.06 81 ALA A O 1
ATOM 630 N N . VAL A 1 82 ? 7.365 11.506 -1.044 1.00 98.31 82 VAL A N 1
ATOM 631 C CA . VAL A 1 82 ? 7.322 12.297 0.203 1.00 98.31 82 VAL A CA 1
ATOM 632 C C . VAL A 1 82 ? 5.891 12.752 0.493 1.00 98.31 82 VAL A C 1
ATOM 634 O O . VAL A 1 82 ? 5.342 12.482 1.556 1.00 98.31 82 VAL A O 1
ATOM 637 N N . THR A 1 83 ? 5.256 13.389 -0.492 1.00 98.00 83 THR A N 1
ATOM 638 C CA . THR A 1 83 ? 3.891 13.915 -0.346 1.00 98.00 83 THR A CA 1
ATOM 639 C C . THR A 1 83 ? 2.843 12.810 -0.187 1.00 98.00 83 THR A C 1
ATOM 641 O O . THR A 1 83 ? 1.918 12.955 0.614 1.00 98.00 83 THR A O 1
ATOM 644 N N . GLY A 1 84 ? 2.986 11.700 -0.921 1.00 97.50 84 GLY A N 1
ATOM 645 C CA . GLY A 1 84 ? 2.138 10.516 -0.781 1.00 97.50 84 GLY A CA 1
ATOM 646 C C . GLY A 1 84 ? 2.255 9.890 0.607 1.00 97.50 84 GLY A C 1
ATOM 647 O O . GLY A 1 84 ? 1.246 9.738 1.294 1.00 97.50 84 GLY A O 1
ATOM 648 N N . HIS A 1 85 ? 3.484 9.622 1.049 1.00 98.19 85 HIS A N 1
ATOM 649 C CA . HIS A 1 85 ? 3.790 9.053 2.358 1.00 98.19 85 HIS A CA 1
ATOM 650 C C . HIS A 1 85 ? 3.243 9.915 3.502 1.00 98.19 85 HIS A C 1
ATOM 652 O O . HIS A 1 85 ? 2.474 9.422 4.321 1.00 98.19 85 HIS A O 1
ATOM 658 N N . GLU A 1 86 ? 3.566 11.213 3.547 1.00 97.19 86 GLU A N 1
ATOM 659 C CA . GLU A 1 86 ? 3.122 12.111 4.627 1.00 97.19 86 GLU A CA 1
ATOM 660 C C . GLU A 1 86 ? 1.596 12.184 4.758 1.00 97.19 86 GLU A C 1
ATOM 662 O O . GLU A 1 86 ? 1.060 12.262 5.869 1.00 97.19 86 GLU A O 1
ATOM 667 N N . ARG A 1 87 ? 0.878 12.166 3.628 1.00 96.94 87 ARG A N 1
ATOM 668 C CA . ARG A 1 87 ? -0.588 12.155 3.630 1.00 96.94 87 ARG A CA 1
ATOM 669 C C . ARG A 1 87 ? -1.123 10.821 4.139 1.00 96.94 87 ARG A C 1
ATOM 671 O O . ARG A 1 87 ? -1.988 10.816 5.014 1.00 96.94 87 ARG A O 1
ATOM 678 N N . LEU A 1 88 ? -0.638 9.706 3.593 1.00 97.56 88 LEU A N 1
ATOM 679 C CA . LEU A 1 88 ? -1.157 8.376 3.916 1.00 97.56 88 LEU A CA 1
ATOM 680 C C . LEU A 1 88 ? -0.820 7.957 5.338 1.00 97.56 88 LEU A C 1
ATOM 682 O O . LEU A 1 88 ? -1.672 7.374 5.998 1.00 97.56 88 LEU A O 1
ATOM 686 N N . GLN A 1 89 ? 0.365 8.302 5.837 1.00 96.50 89 GLN A N 1
ATOM 687 C CA . GLN A 1 89 ? 0.788 7.974 7.194 1.00 96.50 89 GLN A CA 1
ATOM 688 C C . GLN A 1 89 ? -0.229 8.467 8.232 1.00 96.50 89 GLN A C 1
ATOM 690 O O . GLN A 1 89 ? -0.586 7.727 9.146 1.00 96.50 89 GLN A O 1
ATOM 695 N N . LYS A 1 90 ? -0.746 9.691 8.064 1.00 95.75 90 LYS A N 1
ATOM 696 C CA . LYS A 1 90 ? -1.770 10.257 8.956 1.00 95.75 90 LYS A CA 1
ATOM 697 C C . LYS A 1 90 ? -3.081 9.476 8.880 1.00 95.75 90 LYS A C 1
ATOM 699 O O . LYS A 1 90 ? -3.627 9.111 9.915 1.00 95.75 90 LYS A O 1
ATOM 704 N N . ILE A 1 91 ? -3.550 9.188 7.665 1.00 95.88 91 ILE A N 1
ATOM 705 C CA . ILE A 1 91 ? -4.822 8.488 7.432 1.00 95.88 91 ILE A CA 1
ATOM 706 C C . ILE A 1 91 ? -4.762 7.054 7.970 1.00 95.88 91 ILE A C 1
ATOM 708 O O . ILE A 1 91 ? -5.678 6.611 8.660 1.00 95.88 91 ILE A O 1
ATOM 712 N N . VAL A 1 92 ? -3.682 6.329 7.677 1.00 95.38 92 VAL A N 1
ATOM 713 C CA . VAL A 1 92 ? -3.469 4.954 8.143 1.00 95.38 92 VAL A CA 1
ATOM 714 C C . VAL A 1 92 ? -3.372 4.919 9.666 1.00 95.38 92 VAL A C 1
ATOM 716 O O . VAL A 1 92 ? -4.018 4.085 10.296 1.00 95.38 92 VAL A O 1
ATOM 719 N N . HIS A 1 93 ? -2.631 5.849 10.276 1.00 94.06 93 HIS A N 1
ATOM 720 C CA . HIS A 1 93 ? -2.529 5.929 11.732 1.00 94.06 93 HIS A CA 1
ATOM 721 C C . HIS A 1 93 ? -3.895 6.172 12.388 1.00 94.06 93 HIS A C 1
ATOM 723 O O . HIS A 1 93 ? -4.273 5.451 13.308 1.00 94.06 93 HIS A O 1
ATOM 729 N N . GLU A 1 94 ? -4.678 7.121 11.871 1.00 95.12 94 GLU A N 1
ATOM 730 C CA . GLU A 1 94 ? -6.023 7.402 12.377 1.00 95.12 94 GLU A CA 1
ATOM 731 C C . GLU A 1 94 ? -6.965 6.196 12.226 1.00 95.12 94 GLU A C 1
ATOM 733 O O . GLU A 1 94 ? -7.658 5.828 13.178 1.00 95.12 94 GLU A O 1
ATOM 738 N N . ARG A 1 95 ? -6.960 5.527 11.062 1.00 93.62 95 ARG A N 1
ATOM 739 C CA . ARG A 1 95 ? -7.747 4.301 10.835 1.00 93.62 95 ARG A CA 1
ATOM 740 C C . ARG A 1 95 ? -7.356 3.199 11.815 1.00 93.62 95 ARG A C 1
ATOM 742 O O . ARG A 1 95 ? -8.238 2.546 12.370 1.00 93.62 95 ARG A O 1
ATOM 749 N N . GLN A 1 96 ? -6.062 3.001 12.053 1.00 91.19 96 GLN A N 1
ATOM 750 C CA . GLN A 1 96 ? -5.572 2.000 12.998 1.00 91.19 96 GLN A CA 1
ATOM 751 C C . GLN A 1 96 ? -5.995 2.307 14.432 1.00 91.19 96 GLN A C 1
ATOM 753 O O . GLN A 1 96 ? -6.487 1.411 15.112 1.00 91.19 96 GLN A O 1
ATOM 758 N N . GLU A 1 97 ? -5.855 3.549 14.893 1.00 93.88 97 GLU A N 1
ATOM 759 C CA . GLU A 1 97 ? -6.276 3.935 16.244 1.00 93.88 97 GLU A CA 1
ATOM 760 C C . GLU A 1 97 ? -7.791 3.800 16.425 1.00 93.88 97 GLU A C 1
ATOM 762 O O . GLU A 1 97 ? -8.246 3.246 17.427 1.00 93.88 97 GLU A O 1
ATOM 767 N N . LYS A 1 98 ? -8.584 4.192 15.420 1.00 95.06 98 LYS A N 1
ATOM 768 C CA . LYS A 1 98 ? -10.037 3.998 15.441 1.00 95.06 98 LYS A CA 1
ATOM 769 C C . LYS A 1 98 ? -10.417 2.517 15.491 1.00 95.06 98 LYS A C 1
ATOM 771 O O . LYS A 1 98 ? -11.215 2.121 16.338 1.00 95.06 98 LYS A O 1
ATOM 776 N N . MET A 1 99 ? -9.821 1.686 14.635 1.00 93.06 99 MET A N 1
ATOM 777 C CA . MET A 1 99 ? -10.066 0.240 14.644 1.00 93.06 99 MET A CA 1
ATOM 778 C C . MET A 1 99 ? -9.661 -0.392 15.981 1.00 93.06 99 MET A C 1
ATOM 780 O O . MET A 1 99 ? -10.411 -1.207 16.515 1.00 93.06 99 MET A O 1
ATOM 784 N N . LYS A 1 100 ? -8.521 0.005 16.563 1.00 93.38 100 LYS A N 1
ATOM 785 C CA . LYS A 1 100 ? -8.097 -0.451 17.896 1.00 93.38 100 LYS A CA 1
ATOM 786 C C . LYS A 1 100 ? -9.103 -0.052 18.971 1.00 93.38 100 LYS A C 1
ATOM 788 O O . LYS A 1 100 ? -9.473 -0.896 19.783 1.00 93.38 100 LYS A O 1
ATOM 793 N N . ALA A 1 101 ? -9.563 1.198 18.972 1.00 94.25 101 ALA A N 1
ATOM 794 C CA . ALA A 1 101 ? -10.547 1.680 19.935 1.00 94.25 101 ALA A CA 1
ATOM 795 C C . ALA A 1 101 ? -11.865 0.892 19.838 1.00 94.25 101 ALA A C 1
ATOM 797 O O . ALA A 1 101 ? -12.370 0.419 20.854 1.00 94.25 101 ALA A O 1
ATOM 798 N N . GLU A 1 102 ? -12.377 0.668 18.625 1.00 94.88 102 GLU A N 1
ATOM 799 C CA . GLU A 1 102 ? -13.587 -0.132 18.394 1.00 94.88 102 GLU A CA 1
ATOM 800 C C . GLU A 1 102 ? -13.411 -1.602 18.802 1.00 94.88 102 GLU A C 1
ATOM 802 O O . GLU A 1 102 ? -14.325 -2.210 19.362 1.00 94.88 102 GLU A O 1
ATOM 807 N N . MET A 1 103 ? -12.244 -2.198 18.540 1.00 94.38 103 MET A N 1
ATOM 808 C CA . MET A 1 103 ? -11.939 -3.563 18.978 1.00 94.38 103 MET A CA 1
ATOM 809 C C . MET A 1 103 ? -11.887 -3.670 20.502 1.00 94.38 103 MET A C 1
ATOM 811 O O . MET A 1 103 ? -12.439 -4.615 21.065 1.00 94.38 103 MET A O 1
ATOM 815 N N . LEU A 1 104 ? -11.257 -2.702 21.173 1.00 91.94 104 LEU A N 1
ATOM 816 C CA . LEU A 1 104 ? -11.194 -2.650 22.633 1.00 91.94 104 LEU A CA 1
ATOM 817 C C . LEU A 1 104 ? -12.582 -2.473 23.249 1.00 91.94 104 LEU A C 1
ATOM 819 O O . LEU A 1 104 ? -12.897 -3.150 24.224 1.00 91.94 104 LEU A O 1
ATOM 823 N N . ASP A 1 105 ? -13.420 -1.614 22.674 1.00 92.19 105 ASP A N 1
ATOM 824 C CA . ASP A 1 105 ? -14.795 -1.418 23.130 1.00 92.19 105 ASP A CA 1
ATOM 825 C C . ASP A 1 105 ? -15.631 -2.701 22.989 1.00 92.19 105 ASP A C 1
ATOM 827 O O . ASP A 1 105 ? -16.242 -3.165 23.954 1.00 92.19 105 ASP A O 1
ATOM 831 N N . LYS A 1 106 ? -15.555 -3.373 21.832 1.00 94.19 106 LYS A N 1
ATOM 832 C CA . LYS A 1 106 ? -16.205 -4.678 21.620 1.00 94.19 106 LYS A CA 1
ATOM 833 C C . LYS A 1 106 ? -15.703 -5.741 22.596 1.00 94.19 106 LYS A C 1
ATOM 835 O O . LYS A 1 106 ? -16.503 -6.522 23.112 1.00 94.19 106 LYS A O 1
ATOM 840 N N . LEU A 1 107 ? -14.399 -5.772 22.872 1.00 93.00 107 LEU A N 1
ATOM 841 C CA . LEU A 1 107 ? -13.804 -6.713 23.821 1.00 93.00 107 LEU A CA 1
ATOM 842 C C . LEU A 1 107 ? -14.290 -6.449 25.253 1.00 93.00 107 LEU A C 1
ATOM 844 O O . LEU A 1 107 ? -14.636 -7.396 25.962 1.00 93.00 107 LEU A O 1
ATOM 848 N N . LYS A 1 108 ? -14.383 -5.177 25.660 1.00 89.81 108 LYS A N 1
ATOM 849 C CA . LYS A 1 108 ? -14.981 -4.779 26.942 1.00 89.81 108 LYS A CA 1
ATOM 850 C C . LYS A 1 108 ? -16.449 -5.184 27.022 1.00 89.81 108 LYS A C 1
ATOM 852 O O . LYS A 1 108 ? -16.849 -5.810 27.998 1.00 89.81 108 LYS A O 1
ATOM 857 N N . GLY A 1 109 ? -17.239 -4.908 25.985 1.00 89.81 109 GLY A N 1
ATOM 858 C CA . GLY A 1 109 ? -18.647 -5.309 25.912 1.00 89.81 109 GLY A CA 1
ATOM 859 C C . GLY A 1 109 ? -18.839 -6.826 26.020 1.00 89.81 109 GLY A C 1
ATOM 860 O O . GLY A 1 109 ? -19.706 -7.303 26.757 1.00 89.81 109 GLY A O 1
ATOM 861 N N . PHE A 1 110 ? -17.982 -7.601 25.353 1.00 92.50 110 PHE A N 1
ATOM 862 C CA . PHE A 1 110 ? -17.975 -9.058 25.467 1.00 92.50 110 PHE A CA 1
ATOM 863 C C . PHE A 1 110 ? -17.623 -9.520 26.888 1.00 92.50 110 PHE A C 1
ATOM 865 O O . PHE A 1 110 ? -18.350 -10.328 27.471 1.00 92.50 110 PHE A O 1
ATOM 872 N N . GLY A 1 111 ? -16.564 -8.958 27.482 1.00 89.06 111 GLY A N 1
ATOM 873 C CA . GLY A 1 111 ? -16.178 -9.225 28.870 1.00 89.06 111 GLY A CA 1
ATOM 874 C C . GLY A 1 111 ? -17.312 -8.922 29.851 1.00 89.06 111 GLY A C 1
ATOM 875 O O . GLY A 1 111 ? -17.665 -9.766 30.674 1.00 89.06 111 GLY A O 1
ATOM 876 N N . ASN A 1 112 ? -17.965 -7.771 29.695 1.00 89.12 112 ASN A N 1
ATOM 877 C CA . ASN A 1 112 ? -19.109 -7.352 30.505 1.00 89.12 112 ASN A CA 1
ATOM 878 C C . ASN A 1 112 ? -20.342 -8.238 30.322 1.00 89.12 112 ASN A C 1
ATOM 880 O O . ASN A 1 112 ? -21.089 -8.443 31.273 1.00 89.12 112 ASN A O 1
ATOM 884 N N . THR A 1 113 ? -20.548 -8.831 29.148 1.00 91.88 113 THR A N 1
ATOM 885 C CA . THR A 1 113 ? -21.645 -9.790 28.933 1.00 91.88 113 THR A CA 1
ATOM 886 C C . THR A 1 113 ? -21.438 -11.079 29.737 1.00 91.88 113 THR A C 1
ATOM 888 O O . THR A 1 113 ? -22.400 -11.672 30.233 1.00 91.88 113 THR A O 1
ATOM 891 N N . ILE A 1 114 ? -20.185 -11.514 29.902 1.00 89.75 114 ILE A N 1
ATOM 892 C CA . ILE A 1 114 ? -19.837 -12.690 30.712 1.00 89.75 114 ILE A CA 1
ATOM 893 C C . ILE A 1 114 ? -19.869 -12.338 32.202 1.00 89.75 114 ILE A C 1
ATOM 895 O O . ILE A 1 114 ? -20.553 -13.004 32.980 1.00 89.75 114 ILE A O 1
ATOM 899 N N . LEU A 1 115 ? -19.167 -11.274 32.595 1.00 86.56 115 LEU A N 1
ATOM 900 C CA . LEU A 1 115 ? -19.044 -10.821 33.981 1.00 86.56 115 LEU A CA 1
ATOM 901 C C . LEU A 1 115 ? -20.379 -10.325 34.556 1.00 86.56 115 LEU A C 1
ATOM 903 O O . LEU A 1 115 ? -20.683 -10.572 35.725 1.00 86.56 115 LEU A O 1
ATOM 907 N N . GLY A 1 116 ? -21.229 -9.722 33.727 1.00 84.19 116 GLY A N 1
ATOM 908 C CA . GLY A 1 116 ? -22.536 -9.208 34.123 1.00 84.19 116 GLY A CA 1
ATOM 909 C C . GLY A 1 116 ? -23.473 -10.291 34.660 1.00 84.19 116 GLY A C 1
ATOM 910 O O . GLY A 1 116 ? -24.228 -10.033 35.597 1.00 84.19 116 GLY A O 1
ATOM 911 N N . LYS A 1 117 ? -23.363 -11.543 34.184 1.00 86.62 117 LYS A N 1
ATOM 912 C CA . LYS A 1 117 ? -24.114 -12.687 34.749 1.00 86.62 117 LYS A CA 1
ATOM 913 C C . LYS A 1 117 ? -23.796 -12.907 36.236 1.00 86.62 117 LYS A C 1
ATOM 915 O O . LYS A 1 117 ? -24.661 -13.326 37.012 1.00 86.62 117 LYS A O 1
ATOM 920 N N . PHE A 1 118 ? -22.589 -12.532 36.651 1.00 85.81 118 PHE A N 1
ATOM 921 C CA . PHE A 1 118 ? -22.096 -12.605 38.023 1.00 85.81 118 PHE A CA 1
ATOM 922 C C . PHE A 1 118 ? -22.224 -11.277 38.790 1.00 85.81 118 PHE A C 1
ATOM 924 O O . PHE A 1 118 ? -21.867 -11.220 39.960 1.00 85.81 118 PHE A O 1
ATOM 931 N N . GLY A 1 119 ? -22.799 -10.225 38.191 1.00 81.56 119 GLY A N 1
ATOM 932 C CA . GLY A 1 119 ? -22.882 -8.891 38.805 1.00 81.56 119 GLY A CA 1
ATOM 933 C C . GLY A 1 119 ? -21.542 -8.147 38.825 1.00 81.56 119 GLY A C 1
ATOM 934 O O . GLY A 1 119 ? -21.285 -7.365 39.738 1.00 81.56 119 GLY A O 1
ATOM 935 N N . LEU A 1 120 ? -20.674 -8.431 37.851 1.00 84.00 120 LEU A N 1
ATOM 936 C CA . LEU A 1 120 ? -19.340 -7.851 37.708 1.00 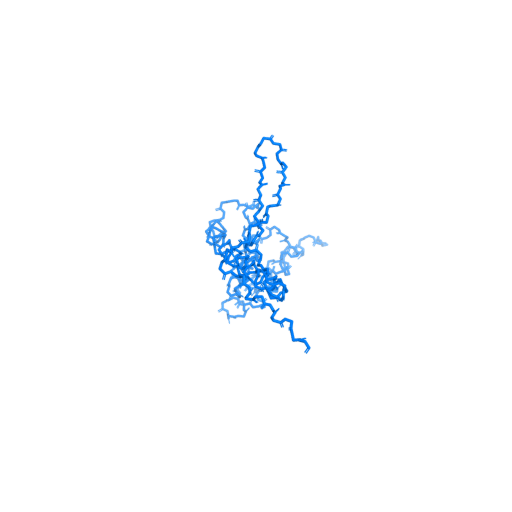84.00 120 LEU A CA 1
ATOM 937 C C . LEU A 1 120 ? -19.225 -7.069 36.385 1.00 84.00 120 LEU A C 1
ATOM 939 O O . LEU A 1 120 ? -19.918 -7.378 35.418 1.00 84.00 120 LEU A O 1
ATOM 943 N N . SER A 1 121 ? -18.319 -6.089 36.336 1.00 83.75 121 SER A N 1
ATOM 944 C CA . SER A 1 121 ? -17.917 -5.341 35.135 1.00 83.75 121 SER A CA 1
ATOM 945 C C . SER A 1 121 ? -16.393 -5.349 35.010 1.00 83.75 121 SER A C 1
ATOM 947 O O . SER A 1 121 ? -15.689 -5.387 36.021 1.00 83.75 121 SER A O 1
ATOM 949 N N . THR A 1 122 ? -15.875 -5.260 33.785 1.00 81.69 122 THR A N 1
ATOM 950 C CA . THR A 1 122 ? -14.460 -4.995 33.501 1.00 81.69 122 THR A CA 1
ATOM 951 C C . THR A 1 122 ? -13.992 -3.676 34.111 1.00 81.69 122 THR A C 1
ATOM 953 O O . THR A 1 122 ? -12.817 -3.548 34.423 1.00 81.69 122 THR A O 1
ATOM 956 N N . ASP A 1 123 ? -14.901 -2.725 34.346 1.00 83.62 123 ASP A N 1
ATOM 957 C CA . ASP A 1 123 ? -14.583 -1.437 34.981 1.00 83.62 123 ASP A CA 1
ATOM 958 C C . ASP A 1 123 ? -14.294 -1.569 36.483 1.00 83.62 123 ASP A C 1
ATOM 960 O O . ASP A 1 123 ? -13.670 -0.693 37.080 1.00 83.62 123 ASP A O 1
ATOM 964 N N . ASN A 1 124 ? -14.717 -2.677 37.102 1.00 82.69 124 ASN A N 1
ATOM 965 C CA . ASN A 1 124 ? -14.444 -2.937 38.512 1.00 82.69 124 ASN A CA 1
ATOM 966 C C . ASN A 1 124 ? -12.974 -3.318 38.751 1.00 82.69 124 ASN A C 1
ATOM 968 O O . ASN A 1 124 ? -12.542 -3.341 39.899 1.00 82.69 124 ASN A O 1
ATOM 972 N N . PHE A 1 125 ? -12.211 -3.650 37.704 1.00 84.12 125 PHE A N 1
ATOM 973 C CA . PHE A 1 125 ? -10.814 -4.069 37.802 1.00 84.12 125 PHE A CA 1
ATOM 974 C C . PHE A 1 125 ? -9.891 -2.921 37.374 1.00 84.12 125 PHE A C 1
ATOM 976 O O . PHE A 1 125 ? -9.751 -2.627 36.190 1.00 84.12 125 PHE A O 1
ATOM 983 N N . GLN A 1 126 ? -9.237 -2.276 38.340 1.00 80.38 126 GLN A N 1
ATOM 984 C CA . GLN A 1 126 ? -8.259 -1.215 38.102 1.00 80.38 126 GLN A CA 1
ATOM 985 C C . GLN A 1 126 ? -6.844 -1.781 38.197 1.00 80.38 126 GLN A C 1
ATOM 987 O O . GLN A 1 126 ? -6.440 -2.315 39.229 1.00 80.38 126 GLN A O 1
ATOM 992 N N . MET A 1 127 ? -6.078 -1.649 37.119 1.00 80.50 127 MET A N 1
ATOM 993 C CA . MET A 1 127 ? -4.667 -2.018 37.101 1.00 80.50 127 MET A CA 1
ATOM 994 C C . MET A 1 127 ? -3.831 -0.823 37.566 1.00 80.50 127 MET A C 1
ATOM 996 O O . MET A 1 127 ? -3.907 0.252 36.974 1.00 80.50 127 MET A O 1
ATOM 1000 N N . VAL A 1 128 ? -3.041 -1.004 38.622 1.00 82.25 128 VAL A N 1
ATOM 1001 C CA . VAL A 1 128 ? -2.128 0.008 39.163 1.00 82.25 128 VAL A CA 1
ATOM 1002 C C . VAL A 1 128 ? -0.699 -0.487 38.968 1.00 82.25 128 VAL A C 1
ATOM 1004 O O . VAL A 1 128 ? -0.332 -1.552 39.471 1.00 82.25 128 VAL A O 1
ATOM 1007 N N . GLN A 1 129 ? 0.096 0.277 38.220 1.00 83.12 129 GLN A N 1
ATOM 1008 C CA . GLN A 1 129 ? 1.523 0.027 38.030 1.00 83.12 129 GLN A CA 1
ATOM 1009 C C . GLN A 1 129 ? 2.324 0.832 39.057 1.00 83.12 129 GLN A C 1
ATOM 1011 O O . GLN A 1 129 ? 2.116 2.038 39.183 1.00 83.12 129 GLN A O 1
ATOM 1016 N N . ASP A 1 130 ? 3.239 0.181 39.773 1.00 83.31 130 ASP A N 1
ATOM 1017 C CA . ASP A 1 130 ? 4.176 0.860 40.669 1.00 83.31 130 ASP A CA 1
ATOM 1018 C C . ASP A 1 130 ? 5.329 1.473 39.844 1.00 83.31 130 ASP A C 1
ATOM 1020 O O . ASP A 1 130 ? 6.103 0.728 39.230 1.00 83.31 130 ASP A O 1
ATOM 1024 N N . PRO A 1 131 ? 5.474 2.812 39.811 1.00 82.69 131 PRO A N 1
ATOM 1025 C CA . PRO A 1 131 ? 6.489 3.483 39.003 1.00 82.69 131 PRO A CA 1
ATOM 1026 C C . PRO A 1 131 ? 7.930 3.251 39.485 1.00 82.69 131 PRO A C 1
ATOM 1028 O O . PRO A 1 131 ? 8.856 3.505 38.719 1.00 82.69 131 PRO A O 1
ATOM 1031 N N . ALA A 1 132 ? 8.148 2.772 40.716 1.00 81.25 132 ALA A N 1
ATOM 1032 C CA . ALA A 1 132 ? 9.490 2.500 41.237 1.00 81.25 132 ALA A CA 1
ATOM 1033 C C . ALA A 1 132 ? 9.988 1.089 40.888 1.00 81.25 132 ALA A C 1
ATOM 1035 O O . ALA A 1 132 ? 11.170 0.897 40.606 1.00 81.25 132 ALA A O 1
ATOM 1036 N N . THR A 1 133 ? 9.095 0.098 40.913 1.00 85.25 133 THR A N 1
ATOM 1037 C CA . THR A 1 133 ? 9.448 -1.319 40.711 1.00 85.25 133 THR A CA 1
ATOM 1038 C C . THR A 1 133 ? 9.047 -1.854 39.336 1.00 85.25 133 THR A C 1
ATOM 1040 O O . THR A 1 133 ? 9.510 -2.920 38.935 1.00 85.25 133 THR A O 1
ATOM 1043 N N . GLY A 1 134 ? 8.175 -1.143 38.612 1.00 83.94 134 GLY A N 1
ATOM 1044 C CA . GLY A 1 134 ? 7.571 -1.604 37.360 1.00 83.94 134 GLY A CA 1
ATOM 1045 C C . GLY A 1 134 ? 6.561 -2.743 37.545 1.00 83.94 134 GLY A C 1
ATOM 1046 O O . GLY A 1 134 ? 6.069 -3.281 36.553 1.00 83.94 134 GLY A O 1
ATOM 1047 N N . SER A 1 135 ? 6.258 -3.122 38.792 1.00 81.62 135 SER A N 1
ATOM 1048 C CA . SER A 1 135 ? 5.322 -4.198 39.115 1.00 81.62 135 SER A CA 1
ATOM 1049 C C . SER A 1 135 ? 3.867 -3.774 38.877 1.00 81.62 135 SER A C 1
ATOM 1051 O O . SER A 1 135 ? 3.510 -2.603 39.014 1.00 81.62 135 SER A O 1
ATOM 1053 N N . TYR A 1 136 ? 3.020 -4.733 38.495 1.00 85.75 136 TYR A N 1
ATOM 1054 C CA . TYR A 1 136 ? 1.596 -4.513 38.242 1.00 85.75 136 TYR A CA 1
ATOM 1055 C C . TYR A 1 136 ? 0.749 -5.155 39.342 1.00 85.75 136 TYR A C 1
ATOM 1057 O O . TYR A 1 136 ? 0.931 -6.328 39.665 1.00 85.75 136 TYR A O 1
ATOM 1065 N N . SER A 1 137 ? -0.216 -4.405 39.871 1.00 86.38 137 SER A N 1
ATOM 1066 C CA . SER A 1 137 ? -1.230 -4.883 40.816 1.00 86.38 137 SER A CA 1
ATOM 1067 C C . SER A 1 137 ? -2.630 -4.652 40.245 1.00 86.38 137 SER A C 1
ATOM 1069 O O . SER A 1 137 ? -2.867 -3.661 39.554 1.00 86.38 137 SER A O 1
ATOM 1071 N N . ILE A 1 138 ? -3.560 -5.580 40.481 1.00 86.44 138 ILE A N 1
ATOM 1072 C CA . ILE A 1 138 ? -4.955 -5.461 40.035 1.00 86.44 138 ILE A CA 1
ATOM 1073 C C . ILE A 1 138 ? -5.821 -5.291 41.277 1.00 86.44 138 ILE A C 1
ATOM 1075 O O . ILE A 1 138 ? -5.914 -6.199 42.099 1.00 86.44 138 ILE A O 1
ATOM 1079 N N . ASN A 1 139 ? -6.469 -4.137 41.393 1.00 83.56 139 ASN A N 1
ATOM 1080 C CA . ASN A 1 139 ? -7.406 -3.831 42.462 1.00 83.56 139 ASN A CA 1
ATOM 1081 C C . ASN A 1 139 ? -8.838 -3.989 41.955 1.00 83.56 139 ASN A C 1
ATOM 1083 O O . ASN A 1 139 ? -9.184 -3.498 40.882 1.00 83.56 139 ASN A O 1
ATOM 1087 N N . PHE A 1 140 ? -9.680 -4.651 42.743 1.00 83.38 140 PHE A N 1
ATOM 1088 C CA . PHE A 1 140 ? -11.104 -4.768 42.460 1.00 83.38 140 PHE A CA 1
ATOM 1089 C C . PHE A 1 140 ? -11.892 -3.768 43.315 1.00 83.38 140 PHE A C 1
ATOM 1091 O O . PHE A 1 140 ? -11.843 -3.833 44.543 1.00 83.38 140 PHE A O 1
ATOM 1098 N N . GLN A 1 141 ? -12.622 -2.850 42.681 1.00 78.00 141 GLN A N 1
ATOM 1099 C CA . GLN A 1 141 ? -13.520 -1.902 43.340 1.00 78.00 141 GLN A CA 1
ATOM 1100 C C . GLN A 1 141 ? -14.939 -2.076 42.798 1.00 78.00 141 GLN A C 1
ATOM 1102 O O . GLN A 1 141 ? -15.212 -1.834 41.626 1.00 78.00 141 GLN A O 1
ATOM 1107 N N . GLN A 1 142 ? -15.856 -2.503 43.663 1.00 68.31 142 GLN A N 1
ATOM 1108 C CA . GLN A 1 142 ? -17.255 -2.708 43.303 1.00 68.31 142 GLN A CA 1
ATOM 1109 C C . GLN A 1 142 ? -18.046 -1.412 43.521 1.00 68.31 142 GLN A C 1
ATOM 1111 O O . GLN A 1 142 ? -18.141 -0.928 44.649 1.00 68.31 142 GLN A O 1
ATOM 1116 N N . ASN A 1 143 ? -18.631 -0.849 42.459 1.00 60.16 143 ASN A N 1
ATOM 1117 C CA . ASN A 1 143 ? -19.457 0.354 42.582 1.00 60.16 143 ASN A CA 1
ATOM 1118 C C . ASN A 1 143 ? -20.740 0.056 43.397 1.00 60.16 143 ASN A C 1
ATOM 1120 O O . ASN A 1 143 ? -21.475 -0.872 43.038 1.00 60.16 143 ASN A O 1
ATOM 1124 N N . PRO A 1 144 ? -21.075 0.846 44.443 1.00 56.72 144 PRO A N 1
ATOM 1125 C CA . PRO A 1 144 ? -22.206 0.563 45.340 1.00 56.72 144 PRO A CA 1
ATOM 1126 C C . PRO A 1 144 ? -23.578 0.466 44.649 1.00 56.72 144 PRO A C 1
ATOM 1128 O O . PRO A 1 144 ? -24.482 -0.178 45.170 1.00 56.72 144 PRO A O 1
ATOM 1131 N N . GLY A 1 145 ? -23.742 1.069 43.464 1.00 55.09 145 GLY A N 1
ATOM 1132 C CA . GLY A 1 145 ? -25.004 1.096 42.711 1.00 55.09 145 GLY A CA 1
ATOM 1133 C C . GLY A 1 145 ? -25.341 -0.163 41.896 1.00 55.09 145 GLY A C 1
ATOM 1134 O O . GLY A 1 145 ? -26.416 -0.211 41.307 1.00 55.09 145 GLY A O 1
ATOM 1135 N N . GLN A 1 146 ? -24.460 -1.172 41.834 1.00 52.78 146 GLN A N 1
ATOM 1136 C CA . GLN A 1 146 ? -24.689 -2.433 41.094 1.00 52.78 146 GLN A CA 1
ATOM 1137 C C . GLN A 1 146 ? -25.005 -3.636 42.002 1.00 52.78 146 GLN A C 1
ATOM 1139 O O . GLN A 1 146 ? -25.041 -4.780 41.541 1.00 52.78 146 GLN A O 1
ATOM 1144 N N . GLN A 1 147 ? -25.255 -3.405 43.294 1.00 49.06 147 GLN A N 1
ATOM 1145 C CA . GLN A 1 147 ? -25.724 -4.455 44.195 1.00 49.06 147 GLN A CA 1
ATOM 1146 C C . GLN A 1 147 ? -27.129 -4.892 43.762 1.00 49.06 147 GLN A C 1
ATOM 1148 O O . GLN A 1 147 ? -28.100 -4.151 43.911 1.00 49.06 147 GLN A O 1
ATOM 1153 N N . ARG A 1 148 ? -27.248 -6.109 43.209 1.00 49.22 148 ARG A N 1
ATOM 1154 C CA . ARG A 1 148 ? -28.556 -6.762 43.076 1.00 49.22 148 ARG A CA 1
ATOM 1155 C C . ARG A 1 148 ? -29.213 -6.779 44.463 1.00 49.22 148 ARG A C 1
ATOM 1157 O O . ARG A 1 148 ? -28.526 -7.133 45.425 1.00 49.22 148 ARG A O 1
ATOM 1164 N N . PRO A 1 149 ? -30.512 -6.448 44.586 1.00 42.06 149 PRO A N 1
ATOM 1165 C CA . PRO A 1 149 ? -31.225 -6.697 45.829 1.00 42.06 149 PRO A CA 1
ATOM 1166 C C . PRO A 1 149 ? -31.079 -8.186 46.185 1.00 42.06 149 PRO A C 1
ATOM 1168 O O . PRO A 1 149 ? -31.040 -9.024 45.274 1.00 42.06 149 PRO A O 1
ATOM 1171 N N . PRO A 1 150 ? -30.938 -8.524 47.479 1.00 39.88 150 PRO A N 1
ATOM 1172 C CA . PRO A 1 150 ? -30.699 -9.892 47.911 1.00 39.88 150 PRO A CA 1
ATOM 1173 C C . PRO A 1 150 ? -31.772 -10.806 47.321 1.00 39.88 150 PRO A C 1
ATOM 1175 O O . PRO A 1 150 ? -32.967 -10.521 47.425 1.00 39.88 150 PRO A O 1
ATOM 1178 N N . GLN A 1 151 ? -31.330 -11.886 46.669 1.00 46.75 151 GLN A N 1
ATOM 1179 C CA . GLN A 1 151 ? -32.217 -12.955 46.231 1.00 46.75 151 GLN A CA 1
ATOM 1180 C C . GLN A 1 151 ? -32.992 -13.426 47.458 1.00 46.75 151 GLN A C 1
ATOM 1182 O O . GLN A 1 151 ? -32.414 -13.991 48.386 1.00 46.75 151 GLN A O 1
ATOM 1187 N N . GLN A 1 152 ? -34.297 -13.154 47.476 1.00 40.50 152 GLN A N 1
ATOM 1188 C CA . GLN A 1 152 ? -35.197 -13.797 48.415 1.00 40.50 152 GLN A CA 1
ATOM 1189 C C . GLN A 1 152 ? -35.057 -15.301 48.189 1.00 40.50 152 GLN A C 1
ATOM 1191 O O . GLN A 1 152 ? -35.410 -15.814 47.128 1.00 40.50 152 GLN A O 1
ATOM 1196 N N . GLN A 1 153 ? -34.500 -15.989 49.183 1.00 41.03 153 GLN A N 1
ATOM 1197 C CA . GLN A 1 153 ? -34.649 -17.426 49.338 1.00 41.03 153 GLN A CA 1
ATOM 1198 C C . GLN A 1 153 ? -36.147 -17.724 49.360 1.00 41.03 153 GLN A C 1
ATOM 1200 O O . GLN A 1 153 ? -36.828 -17.472 50.356 1.00 41.03 153 GLN A O 1
ATOM 1205 N N . GLN A 1 154 ? -36.671 -18.207 48.233 1.00 37.41 154 GLN A N 1
ATOM 1206 C CA . GLN A 1 154 ? -37.954 -18.888 48.222 1.00 37.41 154 GLN A CA 1
ATOM 1207 C C . GLN A 1 154 ? -37.767 -20.185 49.008 1.00 37.41 154 GLN A C 1
ATOM 1209 O O . GLN A 1 154 ? -36.976 -21.048 48.627 1.00 37.41 154 GLN A O 1
ATOM 1214 N N . LYS A 1 155 ? -38.423 -20.203 50.170 1.00 37.34 155 LYS A N 1
ATOM 1215 C CA . LYS A 1 155 ? -38.687 -21.380 50.995 1.00 37.34 155 LYS A CA 1
ATOM 1216 C C . LYS A 1 155 ? -39.397 -22.470 50.204 1.00 37.34 155 LYS A C 1
ATOM 1218 O O . LYS A 1 155 ? -40.199 -22.104 49.316 1.00 37.34 155 LYS A O 1
#

Foldseek 3Di:
DDPLVVLQVQLVVLLVVLVVCVVVVVLVSSLVSLVSSCVSPVQPLSSLLSNLVSCVVVVVLVSSLVSLVSNCVNPVPPPSSVVSNVVSVVVVVVVVVVVVVVVVVVVQVVQCVVCVVVLDHPVQWDWDADPVPRDIDIHGHRDPVSDDDDPPPDD

Radius of gyration: 27.02 Å; chains: 1; bounding box: 61×36×75 Å

pLDDT: mean 88.96, std 14.84, range [37.34, 98.81]

Secondary structure (DSSP, 8-state):
--HHHHHHHHHHHHHHHHHHHHHTT-HHHHHHHHHHHHHH-TT-HHHHHHHHHHHHHTT-HHHHHHHHHHHHHH-TT-HHHHHHHHHHHHHHHHHHHHHHHHHHHHHHHHHHHHHHTTT--GGGEEEEE-TTT--EEEEE---GGG-PPP-----

Sequence (155 aa):
MDLRLTSTLQAVYFSNRAACLLRLGRTEESVDDCTQAVTLSPTYVKALLRRAEALEKLDKLEEALADYDAVLKIDPTVRAAVTGHERLQKIVHERQEKMKAEMLDKLKGFGNTILGKFGLSTDNFQMVQDPATGSYSINFQQNPGQQRPPQQQQK

InterPro domains:
  IPR011990 Tetratricopeptide-like helical domain superfamily [G3DSA:1.25.40.10] (2-103)
  IPR011990 Tetratricopeptide-like helical domain superfamily [SSF48452] (10-100)
  IPR019734 Tetratricopeptide repeat [PF00515] (45-77)
  IPR019734 Tetratricopeptide repeat [PF13181] (16-43)
  IPR019734 Tetratricopeptide repeat [PS50005] (45-78)
  IPR019734 Tetratricopeptide repeat [SM00028] (11-44)
  IPR019734 Tetratricopeptide repeat [SM00028] (45-78)
  IPR052769 Tetratricopeptide repeat domain-containing protein [PTHR46014] (8-143)

Organism: NCBI:txid1490495

=== Feature glossary ===
Legend for the data blocks above and below:

— What the protein is —

The amino-acid sequence is the protein's primary structure: the linear order of residues from the N-terminus to the C-terminus, written in one-letter code. Everything else here — the 3D coordinates, the secondary structure, the domain annotations — is ultimately a consequence of this string.

Database cross-references. InterPro integrates a dozen domain/family signature databases into unified entries with residue-range hits. GO terms attach function/process/location labels with evidence codes. CATH codes position the fold in a four-level structural taxonomy. Organism is the NCBI-taxonomy species name.

— Where its atoms are —

The mmCIF block holds the 3D Cartesian coordinates of each backbone atom (N, Cα, C, O) in ångströms. mmCIF is the PDB's canonical archive format — a tagged-loop text representation of the atomic model.

The six renders are orthographic views along the three Cartesian axes in both directions. Representation (cartoon, sticks, or surface) and color scheme (sequence-rainbow or by-chain) vary across proteins so the training set covers all the common visualization conventions.

— Local backbone conformation —

Secondary structure is the local, repeating backbone conformation. DSSP classifies it into eight states by reading the hydrogen-bond network: three helix types (H, G, I), two β types (E, B), two non-regular types (T, S), and unstructured coil (-).

SS3 is a coarse helix/strand/coil call (letters a/b/c) made by the P-SEA algorithm from inter-Cα distances and dihedrals. It is less detailed than DSSP but needs only Cα positions.

Backbone dihedral angles. Every residue except chain termini has a φ (preceding-C → N → Cα → C) and a ψ (N → Cα → C → next-N). They are reported in degrees following the IUPAC sign convention. Secondary structure is essentially a statement about which (φ, ψ) basin each residue occupies.

— Global shape and packing —

The geometric summary reports three shape descriptors. Rg (radius of gyration) measures how spread out the Cα atoms are about their centre of mass; compact globular proteins have small Rg, elongated or unfolded ones large. Cα contacts (<8 Å, |i−j|>4) count long-range residue pairs in spatial proximity — high for tightly packed folds, near zero for rods or random coil. The bounding-box extents give the protein's footprint along x, y, z in Å.

Solvent accessibility: the surface area of each residue that a 1.4 Å water probe can touch, in Å². When only backbone atoms are present the absolute values are lower than full-atom SASA (side chains contribute most of the area) and are flagged as backbone-only.

Plot images: a contact map (which residues are close in 3D, as an N×N binary image), a Ramachandran scatter (backbone torsion angles, revealing secondary-structure composition at a glance), and — for AlphaFold structures — a PAE heatmap (pairwise prediction confidence).

— Structural neighborhood —

Foldseek's 3Di representation compresses backbone geometry into a per-residue letter drawn from a learned twenty-state alphabet. It captures the tertiary interaction pattern around each residue — which residues are packed against it in space, regardless of where they are in sequence.

Structural nearest neighbors (via Foldseek easy-search vs the PDB). Reported per hit: target PDB id, E-value, and alignment TM-score. A TM-score above ~0.5 is the conventional threshold for 'same fold'.

— Confidence and disorder —

pLDDT (predicted Local Distance Difference Test) is AlphaFold's per-residue confidence score, ranging from 0 to 100. Values above 90 indicate high confidence (typically well-packed cores); 70–90 is confident; 50–70 low confidence; below 50 usually means the region is disordered or the prediction is unreliable there. AlphaFold stores pLDDT in the mmCIF B-factor column.

For experimental (PDB) structures, the B-factor (temperature factor) quantifies the positional spread of each atom in the crystal — a combination of thermal vibration and s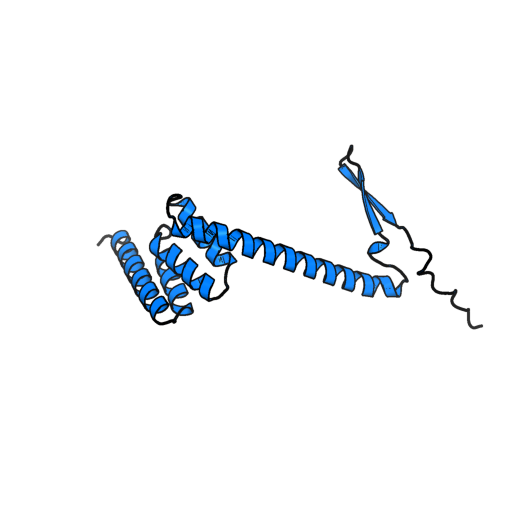tatic disorder — in units of Å². High B-factors mark flexible loops or poorly resolved regions; low B-factors mark the rigid, well-ordered core.

Predicted Aligned Error (PAE) is an AlphaFold confidence matrix: entry (i, j) is the expected error in the position of residue j, in ångströms, when the prediction is superimposed on the true structure at residue i. Low PAE within a block of residues means that block is internally rigid and well-predicted; high PAE between two blocks means their relative placement is uncertain even if each block individually is confident.